Protein AF-A0A6M3K801-F1 (afdb_monomer_lite)

Structure (mmCIF, N/CA/C/O backbone):
data_AF-A0A6M3K801-F1
#
_entry.id   AF-A0A6M3K801-F1
#
loop_
_atom_site.group_PDB
_atom_site.id
_atom_site.type_symbol
_atom_site.label_atom_id
_atom_site.label_alt_id
_atom_site.label_comp_id
_atom_site.label_asym_id
_atom_site.label_entity_id
_atom_site.label_seq_id
_atom_site.pdbx_PDB_ins_code
_atom_site.Cartn_x
_atom_site.Cartn_y
_atom_site.Cartn_z
_atom_site.occupancy
_atom_site.B_iso_or_equiv
_atom_site.auth_seq_id
_atom_site.auth_comp_id
_atom_site.auth_asym_id
_atom_site.auth_atom_id
_atom_site.pdbx_PDB_model_num
ATOM 1 N N . MET A 1 1 ? 3.349 -12.629 -31.045 1.00 58.62 1 MET A N 1
ATOM 2 C CA . MET A 1 1 ? 3.715 -11.246 -30.666 1.00 58.62 1 MET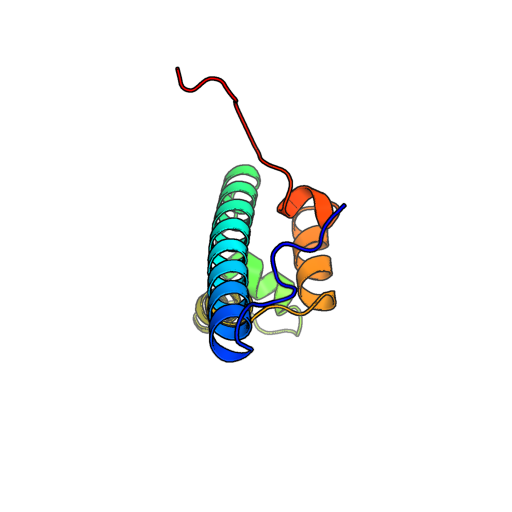 A CA 1
ATOM 3 C C . MET A 1 1 ? 5.216 -11.078 -30.813 1.00 58.62 1 MET A C 1
ATOM 5 O O . MET A 1 1 ? 5.948 -11.912 -30.296 1.00 58.62 1 MET A O 1
ATOM 9 N N . ILE A 1 2 ? 5.668 -10.053 -31.537 1.00 61.19 2 ILE A N 1
ATOM 10 C CA . ILE A 1 2 ? 7.088 -9.677 -31.595 1.00 61.19 2 ILE A CA 1
ATOM 11 C C . ILE A 1 2 ? 7.409 -8.978 -30.273 1.00 61.19 2 ILE A C 1
ATOM 13 O O . ILE A 1 2 ? 6.680 -8.070 -29.887 1.00 61.19 2 ILE A O 1
ATOM 17 N N . ASN A 1 3 ? 8.438 -9.433 -29.554 1.00 67.50 3 ASN A N 1
ATOM 18 C CA . ASN A 1 3 ? 8.881 -8.770 -28.331 1.00 67.50 3 ASN A CA 1
ATOM 19 C C . ASN A 1 3 ? 9.471 -7.396 -28.712 1.00 67.50 3 ASN A C 1
ATOM 21 O O . ASN A 1 3 ? 10.523 -7.377 -29.356 1.00 67.50 3 ASN A O 1
ATOM 25 N N . PRO A 1 4 ? 8.833 -6.269 -28.344 1.00 68.00 4 PRO A N 1
ATOM 26 C CA . PRO A 1 4 ? 9.308 -4.934 -28.713 1.00 68.00 4 PRO A CA 1
ATOM 27 C C . PRO A 1 4 ? 10.649 -4.580 -28.051 1.00 68.00 4 PRO A C 1
ATOM 29 O O . PRO A 1 4 ? 11.319 -3.653 -28.486 1.00 68.00 4 PRO A O 1
ATOM 32 N N . ASN A 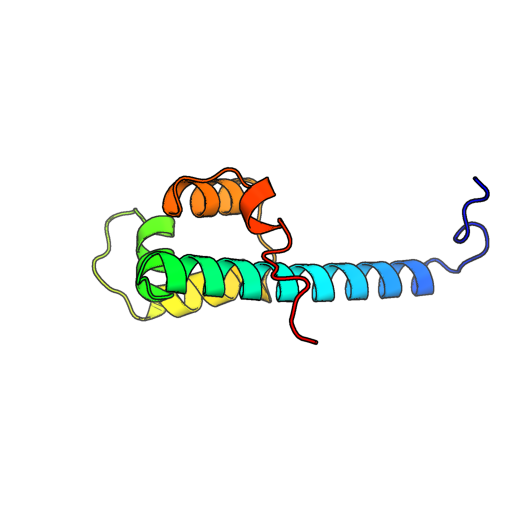1 5 ? 11.063 -5.354 -27.043 1.00 68.44 5 ASN A N 1
ATOM 33 C CA . ASN A 1 5 ? 12.272 -5.133 -26.256 1.00 68.44 5 ASN A CA 1
ATOM 34 C C . ASN A 1 5 ? 13.480 -5.953 -26.746 1.00 68.44 5 ASN A C 1
ATOM 36 O O . ASN A 1 5 ? 14.502 -6.008 -26.069 1.00 68.44 5 ASN A O 1
ATOM 40 N N . ARG A 1 6 ? 13.362 -6.655 -27.883 1.00 64.06 6 ARG A N 1
ATOM 41 C CA . ARG A 1 6 ? 14.353 -7.653 -28.333 1.00 64.06 6 ARG A CA 1
ATOM 42 C C . ARG A 1 6 ? 15.705 -7.052 -28.749 1.00 64.06 6 ARG A C 1
ATOM 44 O O . ARG A 1 6 ? 16.704 -7.757 -28.689 1.00 64.06 6 ARG A O 1
ATOM 51 N N . GLU A 1 7 ? 15.731 -5.780 -29.144 1.00 75.50 7 GLU A N 1
ATOM 52 C CA . GLU A 1 7 ? 16.936 -5.045 -29.581 1.00 75.50 7 GLU A CA 1
ATOM 53 C C . GLU A 1 7 ? 17.276 -3.866 -28.649 1.00 75.50 7 GLU A C 1
ATOM 55 O O . GLU A 1 7 ? 18.133 -3.036 -28.943 1.00 75.50 7 GLU A O 1
ATOM 60 N N . THR A 1 8 ? 16.579 -3.759 -27.518 1.00 76.06 8 THR A N 1
ATOM 61 C CA . THR A 1 8 ? 16.730 -2.654 -26.570 1.00 76.06 8 THR A CA 1
ATOM 62 C C . THR A 1 8 ? 17.897 -2.921 -25.621 1.00 76.06 8 THR A C 1
ATOM 64 O O . THR A 1 8 ? 18.052 -4.038 -25.131 1.00 76.06 8 THR A O 1
ATOM 67 N N . SER A 1 9 ? 18.712 -1.902 -25.329 1.00 81.75 9 SER A N 1
ATOM 68 C CA . SER A 1 9 ? 19.833 -2.055 -24.395 1.00 81.75 9 SER A CA 1
ATOM 69 C C . SER A 1 9 ? 19.350 -2.385 -22.979 1.00 81.75 9 SER A C 1
ATOM 71 O O . SER A 1 9 ? 18.310 -1.890 -22.531 1.00 81.75 9 SER A O 1
ATOM 73 N N . GLU A 1 10 ? 20.126 -3.191 -22.248 1.00 82.81 10 GLU A N 1
ATOM 74 C CA . GLU A 1 10 ? 19.813 -3.569 -20.862 1.00 82.81 10 GLU A CA 1
ATOM 75 C C . GLU A 1 10 ? 19.595 -2.344 -19.961 1.00 82.81 10 GLU A C 1
ATOM 77 O O . GLU A 1 10 ? 18.700 -2.341 -19.117 1.00 82.81 10 GLU A O 1
ATOM 82 N N . ASP A 1 11 ? 20.345 -1.264 -20.195 1.00 83.94 11 ASP A N 1
ATOM 83 C CA . ASP A 1 11 ? 20.196 0.001 -19.473 1.00 83.94 11 ASP A CA 1
ATOM 84 C C . ASP A 1 11 ? 18.830 0.659 -19.687 1.00 83.94 11 ASP A C 1
ATOM 86 O O . ASP A 1 11 ? 18.234 1.183 -18.743 1.00 83.94 11 ASP A O 1
ATOM 90 N N . VAL A 1 12 ? 18.312 0.636 -20.916 1.00 83.25 12 VAL A N 1
ATOM 91 C CA . VAL A 1 12 ? 16.986 1.186 -21.221 1.00 83.25 12 VAL A CA 1
ATOM 92 C C . VAL A 1 12 ? 15.901 0.306 -20.605 1.00 83.25 12 VAL A C 1
ATOM 94 O O . VAL A 1 12 ? 14.962 0.832 -20.008 1.00 83.25 12 VAL A O 1
ATOM 97 N N . LEU A 1 13 ? 16.050 -1.021 -20.664 1.00 85.00 13 LEU A N 1
ATOM 98 C CA . LEU A 1 13 ? 15.114 -1.950 -20.022 1.00 85.00 13 LEU A CA 1
ATOM 99 C C . LEU A 1 13 ? 15.084 -1.781 -18.501 1.00 85.00 13 LEU A C 1
ATOM 101 O O . LEU A 1 13 ? 14.003 -1.786 -17.911 1.00 85.00 13 LEU A O 1
ATOM 105 N N . ARG A 1 14 ? 16.241 -1.558 -17.869 1.00 86.25 14 ARG A N 1
ATOM 106 C CA . ARG A 1 14 ? 16.336 -1.259 -16.435 1.00 86.25 14 ARG A CA 1
ATOM 107 C C . ARG A 1 14 ? 15.581 0.023 -16.078 1.00 86.25 14 ARG A C 1
ATOM 109 O O . ARG A 1 14 ? 14.723 -0.019 -15.202 1.00 86.25 14 ARG A O 1
ATOM 116 N N . ARG A 1 15 ? 15.810 1.122 -16.805 1.00 84.81 15 ARG A N 1
ATOM 117 C CA . ARG A 1 15 ? 15.110 2.402 -16.569 1.00 84.81 15 ARG A CA 1
ATOM 118 C C . ARG A 1 15 ? 13.600 2.299 -16.780 1.00 84.81 15 ARG A C 1
ATOM 120 O O . ARG A 1 15 ? 12.830 2.850 -16.001 1.00 84.81 15 ARG A O 1
ATOM 127 N N . LEU A 1 16 ? 13.157 1.583 -17.817 1.00 84.75 16 LEU A N 1
ATOM 128 C CA . LEU A 1 16 ? 11.729 1.353 -18.072 1.00 84.75 16 LEU A CA 1
ATOM 129 C C . LEU A 1 16 ? 11.073 0.538 -16.951 1.00 84.75 16 LEU A C 1
ATOM 131 O O . LEU A 1 16 ? 9.934 0.815 -16.563 1.00 84.75 16 LEU A O 1
ATOM 135 N N . LYS A 1 17 ? 11.796 -0.449 -16.415 1.00 83.81 17 LYS A N 1
ATOM 136 C CA . LYS A 1 17 ? 11.353 -1.257 -15.279 1.00 83.81 17 LYS A CA 1
ATOM 137 C C . LYS A 1 17 ? 11.245 -0.412 -14.007 1.00 83.81 17 LYS A C 1
ATOM 139 O O . LYS A 1 17 ? 10.209 -0.448 -13.351 1.00 83.81 17 LYS A O 1
ATOM 144 N N . GLU A 1 18 ? 12.261 0.392 -13.701 1.00 84.69 18 GLU A N 1
ATOM 145 C CA . GLU A 1 18 ? 12.257 1.330 -12.568 1.00 84.69 18 GLU A CA 1
ATOM 146 C C . GLU A 1 18 ? 11.096 2.329 -12.659 1.00 84.69 18 GLU A C 1
ATOM 148 O O . GLU A 1 18 ? 10.341 2.482 -11.701 1.00 84.69 18 GLU A O 1
ATOM 153 N N . ALA A 1 19 ? 10.882 2.934 -13.832 1.00 83.88 19 ALA A N 1
ATOM 154 C CA . ALA A 1 19 ? 9.769 3.853 -14.062 1.00 83.88 19 ALA A CA 1
ATOM 155 C C . ALA A 1 19 ? 8.396 3.173 -13.918 1.00 83.88 19 ALA A C 1
ATOM 157 O O . ALA A 1 19 ? 7.444 3.790 -13.438 1.00 83.88 19 ALA A O 1
ATOM 158 N N . SER A 1 20 ? 8.278 1.904 -14.318 1.00 83.00 20 SER A N 1
ATOM 159 C CA . SER A 1 20 ? 7.041 1.133 -14.142 1.00 83.00 20 SER A CA 1
ATOM 160 C C . SER A 1 20 ? 6.762 0.830 -12.671 1.00 83.00 20 SER A C 1
ATOM 162 O O . SER A 1 20 ? 5.621 0.969 -12.237 1.00 83.00 20 SER A O 1
ATOM 164 N N . TYR A 1 21 ? 7.786 0.469 -11.891 1.00 82.50 21 TYR A N 1
ATOM 165 C CA . TYR A 1 21 ? 7.629 0.270 -10.448 1.00 82.50 21 TYR A CA 1
ATOM 166 C C . TYR A 1 21 ? 7.268 1.560 -9.722 1.00 82.50 21 TYR A C 1
ATOM 168 O O . TYR A 1 21 ? 6.406 1.535 -8.851 1.00 82.50 21 TYR A O 1
ATOM 176 N N . GLU A 1 22 ? 7.870 2.686 -10.104 1.00 82.19 22 GLU A N 1
ATOM 177 C CA . GLU A 1 22 ? 7.526 3.986 -9.524 1.00 82.19 22 GLU A CA 1
ATOM 178 C C . GLU A 1 22 ? 6.052 4.331 -9.758 1.00 82.19 22 GLU A C 1
ATOM 180 O O . GLU A 1 22 ? 5.328 4.658 -8.821 1.00 82.19 22 GLU A O 1
ATOM 185 N N . ARG A 1 23 ? 5.568 4.160 -10.995 1.00 82.50 23 ARG A N 1
ATOM 186 C CA . ARG A 1 23 ? 4.143 4.341 -11.307 1.00 82.50 23 ARG A CA 1
ATOM 187 C C . ARG A 1 23 ? 3.257 3.410 -10.484 1.00 82.50 23 ARG A C 1
ATOM 189 O O . ARG A 1 23 ? 2.262 3.861 -9.930 1.00 82.50 23 ARG A O 1
ATOM 196 N N . MET A 1 24 ? 3.628 2.136 -10.367 1.00 81.19 24 MET A N 1
ATOM 197 C CA . MET A 1 24 ? 2.874 1.163 -9.574 1.00 81.19 24 MET A CA 1
ATOM 198 C C . MET A 1 24 ? 2.789 1.563 -8.093 1.00 81.19 24 MET A C 1
ATOM 200 O O . MET A 1 24 ? 1.725 1.424 -7.496 1.00 81.19 24 MET A O 1
ATOM 204 N N . ARG A 1 25 ? 3.874 2.082 -7.501 1.00 79.62 25 ARG A N 1
ATOM 205 C CA . ARG A 1 25 ? 3.884 2.555 -6.105 1.00 79.62 25 ARG A CA 1
ATOM 206 C C . ARG A 1 25 ? 2.941 3.734 -5.888 1.00 79.62 25 ARG A C 1
ATOM 208 O O . ARG A 1 25 ? 2.211 3.756 -4.901 1.00 79.62 25 ARG A O 1
ATOM 215 N N . ILE A 1 26 ? 2.918 4.681 -6.825 1.00 82.19 26 ILE A N 1
ATOM 216 C CA . ILE A 1 26 ? 2.004 5.830 -6.777 1.00 82.19 26 ILE A CA 1
ATOM 217 C C . ILE A 1 26 ? 0.544 5.363 -6.849 1.00 82.19 26 ILE A C 1
ATOM 219 O O . ILE A 1 26 ? -0.271 5.779 -6.029 1.00 82.19 26 ILE A O 1
ATOM 223 N N . GLU A 1 27 ? 0.215 4.466 -7.781 1.00 82.44 27 GLU A N 1
ATOM 224 C CA . GLU A 1 27 ? -1.144 3.920 -7.914 1.00 82.44 27 GLU A CA 1
ATOM 225 C C . GLU A 1 27 ? -1.583 3.137 -6.669 1.00 82.44 27 GLU A C 1
ATOM 227 O O . GLU A 1 27 ? -2.715 3.283 -6.201 1.00 82.44 27 GLU A O 1
ATOM 232 N N . LEU A 1 28 ? -0.677 2.346 -6.087 1.00 82.50 28 LEU A N 1
ATOM 233 C CA . LEU A 1 28 ? -0.928 1.617 -4.845 1.00 82.50 28 LEU A CA 1
ATOM 234 C C . LEU A 1 28 ? -1.233 2.573 -3.689 1.00 82.50 28 LEU A C 1
ATOM 236 O O . LEU A 1 28 ? -2.228 2.390 -2.989 1.00 82.50 28 LEU A O 1
ATOM 240 N N . LYS A 1 29 ? -0.417 3.619 -3.521 1.00 84.81 29 LYS A N 1
ATOM 241 C CA . LYS A 1 29 ? -0.643 4.656 -2.511 1.00 84.81 29 LYS A CA 1
ATOM 242 C C . LYS A 1 29 ? -2.028 5.283 -2.671 1.00 84.81 29 LYS A C 1
ATOM 244 O O . LYS A 1 29 ? -2.788 5.305 -1.709 1.00 84.81 29 LYS A O 1
ATOM 249 N N . ASN A 1 30 ? -2.356 5.752 -3.874 1.00 85.56 30 ASN A N 1
ATOM 250 C CA . ASN A 1 30 ? -3.638 6.404 -4.145 1.00 85.56 30 ASN A CA 1
ATOM 251 C C . ASN A 1 30 ? -4.815 5.471 -3.828 1.00 85.56 30 ASN A C 1
ATOM 253 O O . ASN A 1 30 ? -5.800 5.885 -3.223 1.00 85.56 30 ASN A O 1
ATOM 257 N N . SER A 1 31 ? -4.693 4.195 -4.194 1.00 85.62 31 SER A N 1
ATOM 258 C CA . SER A 1 31 ? -5.739 3.199 -3.957 1.00 85.62 31 SER A CA 1
ATOM 259 C C . SER A 1 31 ? -5.953 2.914 -2.469 1.00 85.62 31 SER A C 1
ATOM 261 O O . SER A 1 31 ? -7.093 2.774 -2.024 1.00 85.62 31 SER A O 1
ATOM 263 N N . ILE A 1 32 ? -4.870 2.862 -1.687 1.00 85.56 32 ILE A N 1
ATOM 264 C CA . ILE A 1 32 ? -4.942 2.726 -0.229 1.00 85.56 32 ILE A CA 1
ATOM 265 C C . ILE A 1 32 ? -5.559 3.981 0.397 1.00 85.56 32 ILE A C 1
ATOM 267 O O . ILE A 1 32 ? -6.424 3.850 1.253 1.00 85.56 32 ILE A O 1
ATOM 271 N N . GLU A 1 33 ? -5.190 5.187 -0.044 1.00 87.12 33 GLU A N 1
ATOM 272 C CA . GLU A 1 33 ? -5.777 6.435 0.473 1.00 87.12 33 GLU A CA 1
ATOM 273 C C . GLU A 1 33 ? -7.288 6.514 0.215 1.00 87.12 33 GLU A C 1
ATOM 275 O O . GLU A 1 33 ? -8.037 6.908 1.107 1.00 87.12 33 GLU A O 1
ATOM 280 N N . MET A 1 34 ? -7.756 6.056 -0.949 1.00 86.00 34 MET A N 1
ATOM 281 C CA . MET A 1 34 ? -9.193 5.950 -1.234 1.00 86.00 34 MET A CA 1
ATOM 282 C C . MET A 1 34 ? -9.893 4.929 -0.331 1.00 86.00 34 MET A C 1
ATOM 284 O O . MET A 1 34 ? -10.964 5.199 0.202 1.00 86.00 34 MET A O 1
ATOM 288 N N . LEU A 1 35 ? -9.286 3.757 -0.132 1.00 87.06 35 LEU A N 1
ATOM 289 C CA . LEU A 1 35 ? -9.794 2.751 0.804 1.00 87.06 35 LEU A CA 1
ATOM 290 C C . LEU A 1 35 ? -9.872 3.298 2.232 1.00 87.06 35 LEU A C 1
ATOM 292 O O . LEU A 1 35 ? -10.830 3.045 2.953 1.00 87.06 35 LEU A O 1
ATOM 296 N N . MET A 1 36 ? -8.878 4.075 2.644 1.00 89.00 36 MET A N 1
ATOM 297 C CA . MET A 1 36 ? -8.886 4.725 3.945 1.00 89.00 36 MET A CA 1
ATOM 298 C C . MET A 1 36 ? -10.018 5.743 4.067 1.00 89.00 36 MET A C 1
ATOM 300 O O . MET A 1 36 ? -10.661 5.791 5.111 1.00 89.00 36 MET A O 1
ATOM 304 N N . GLU A 1 37 ? -10.293 6.517 3.017 1.00 88.38 37 GLU A N 1
ATOM 305 C CA . GLU A 1 37 ? -11.430 7.438 2.980 1.00 88.38 37 GLU A CA 1
ATOM 306 C C . GLU A 1 37 ? -12.765 6.686 3.113 1.00 88.38 37 GLU A C 1
ATOM 308 O O . GLU A 1 37 ? -13.567 7.027 3.984 1.00 88.38 37 GLU A O 1
ATOM 313 N N . ASP A 1 38 ? -12.955 5.608 2.343 1.00 85.81 38 ASP A N 1
ATOM 314 C CA . ASP A 1 38 ? -14.166 4.774 2.370 1.00 85.81 38 ASP A CA 1
ATOM 315 C C . ASP A 1 38 ? -14.449 4.187 3.769 1.00 85.81 38 ASP A C 1
ATOM 317 O O . ASP A 1 38 ? -15.603 4.069 4.184 1.00 85.81 38 ASP A O 1
ATOM 321 N N . PHE A 1 39 ? -13.396 3.820 4.505 1.00 85.81 39 PHE A N 1
ATOM 322 C CA . PHE A 1 39 ? -13.489 3.213 5.837 1.00 85.81 39 PHE A CA 1
ATOM 323 C C . PHE A 1 39 ? -13.328 4.221 6.991 1.00 85.81 39 PHE A C 1
ATOM 325 O O . PHE A 1 39 ? -13.393 3.828 8.158 1.00 85.81 39 PHE A O 1
ATOM 332 N N . GLY A 1 40 ? -13.126 5.512 6.702 1.00 89.00 40 GLY A N 1
ATOM 333 C CA . GLY A 1 40 ? -12.917 6.549 7.719 1.00 89.00 40 GLY A CA 1
ATOM 334 C C . GLY A 1 40 ? -11.639 6.360 8.548 1.00 89.00 40 GLY A C 1
ATOM 335 O O . GLY A 1 40 ? -11.635 6.625 9.751 1.00 89.00 40 GLY A O 1
ATOM 336 N N . MET A 1 41 ? -10.566 5.874 7.925 1.00 89.44 41 MET A N 1
ATOM 337 C CA . MET A 1 41 ? -9.293 5.531 8.564 1.00 89.44 41 MET A CA 1
ATOM 338 C C . MET A 1 41 ? -8.177 6.526 8.236 1.00 89.44 41 MET A C 1
ATOM 340 O O . MET A 1 41 ? -8.168 7.182 7.198 1.00 89.44 41 MET A O 1
ATOM 344 N N . THR A 1 42 ? -7.176 6.600 9.113 1.00 89.69 42 THR A N 1
ATOM 345 C CA . THR A 1 42 ? -5.951 7.384 8.900 1.00 89.69 42 THR A CA 1
ATOM 346 C C . THR A 1 42 ? -4.730 6.486 8.694 1.00 89.69 42 THR A C 1
ATOM 348 O O . THR A 1 42 ? -4.745 5.296 9.012 1.00 89.69 42 THR A O 1
ATOM 351 N N . TRP A 1 43 ? -3.626 7.052 8.194 1.00 85.88 43 TRP A N 1
ATOM 352 C CA . TRP A 1 43 ? -2.377 6.303 7.993 1.00 85.88 43 TRP A CA 1
ATOM 353 C C . TRP A 1 43 ? -1.818 5.757 9.312 1.00 85.88 43 TRP A C 1
ATOM 355 O O . TRP A 1 43 ? -1.142 4.733 9.333 1.00 85.88 43 TRP A O 1
ATOM 365 N N . ASN A 1 44 ? -2.136 6.420 10.424 1.00 85.25 44 ASN A N 1
ATOM 366 C CA . ASN A 1 44 ? -1.817 5.948 11.761 1.00 85.25 44 ASN A CA 1
ATOM 367 C C . ASN A 1 44 ? -2.644 4.708 12.145 1.00 85.25 44 ASN A C 1
ATOM 369 O O . ASN A 1 44 ? -2.119 3.797 12.779 1.00 85.25 44 ASN A O 1
ATOM 373 N N . ASP A 1 45 ? -3.916 4.638 11.738 1.00 86.19 45 ASP A N 1
ATOM 374 C CA . ASP A 1 45 ? -4.758 3.460 11.976 1.00 86.19 45 ASP A CA 1
ATOM 375 C C . ASP A 1 45 ? -4.261 2.260 11.173 1.00 86.19 45 ASP A C 1
ATOM 377 O O . ASP A 1 45 ? -4.117 1.174 11.734 1.00 86.19 45 ASP A O 1
ATOM 381 N N . VAL A 1 46 ? -3.926 2.475 9.897 1.00 85.69 46 VAL A N 1
ATOM 382 C CA . VAL A 1 46 ? -3.318 1.452 9.032 1.00 85.69 46 VAL A CA 1
ATOM 383 C C . VAL A 1 46 ? -1.982 0.991 9.612 1.00 85.69 46 VAL A C 1
ATOM 385 O O . VAL A 1 46 ? -1.785 -0.202 9.818 1.00 85.69 46 VAL A O 1
ATOM 388 N N . GLY A 1 47 ? -1.091 1.923 9.968 1.00 83.94 47 GLY A N 1
ATOM 389 C CA . GLY A 1 47 ? 0.201 1.597 10.572 1.00 83.94 47 GLY A CA 1
ATOM 390 C C . GLY A 1 47 ? 0.075 0.840 11.896 1.00 83.94 47 GLY A C 1
ATOM 391 O O . GLY A 1 47 ? 0.840 -0.087 12.141 1.00 83.94 47 GLY A O 1
ATOM 392 N N . ARG A 1 48 ? -0.926 1.162 12.724 1.00 82.38 48 ARG A N 1
ATOM 393 C CA . ARG A 1 48 ? -1.227 0.418 13.956 1.00 82.38 48 ARG A CA 1
ATOM 394 C C . ARG A 1 48 ? -1.714 -1.005 13.673 1.00 82.38 48 ARG A C 1
ATOM 396 O O . ARG A 1 48 ? -1.356 -1.910 14.420 1.00 82.38 48 ARG A O 1
ATOM 403 N N . LEU A 1 49 ? -2.557 -1.194 12.658 1.00 83.31 49 LEU A N 1
ATOM 404 C CA . LEU A 1 49 ? -3.114 -2.505 12.312 1.00 83.31 49 LEU A CA 1
ATOM 405 C C . LEU A 1 49 ? -2.075 -3.417 11.649 1.00 83.31 49 LEU A C 1
ATOM 407 O O . LEU A 1 49 ? -2.001 -4.588 12.001 1.00 83.31 49 LEU A O 1
ATOM 411 N N . LEU A 1 50 ? -1.217 -2.865 10.787 1.00 79.12 50 LEU A N 1
ATOM 412 C CA . LEU A 1 50 ? -0.044 -3.571 10.255 1.00 79.12 50 LEU A CA 1
ATOM 413 C C . LEU A 1 50 ? 0.966 -3.884 11.361 1.00 79.12 50 LEU A C 1
ATOM 415 O O . LEU A 1 50 ? 1.542 -4.963 11.431 1.00 79.12 50 LEU A O 1
ATOM 419 N N . GLY A 1 51 ? 1.147 -2.937 12.276 1.00 69.81 51 GLY A N 1
ATOM 420 C CA . GLY A 1 51 ? 2.024 -3.047 13.427 1.00 69.81 51 GLY A CA 1
ATOM 421 C C . GLY A 1 51 ? 1.389 -3.701 14.649 1.00 69.81 51 GLY A C 1
ATOM 422 O O . GLY A 1 51 ? 1.834 -3.378 15.749 1.00 69.81 51 GLY A O 1
ATOM 423 N N . MET A 1 52 ? 0.373 -4.574 14.513 1.00 58.22 52 MET A N 1
ATOM 424 C CA . MET A 1 52 ? -0.268 -5.317 15.617 1.00 58.22 52 MET A CA 1
ATOM 425 C C . MET A 1 52 ? 0.712 -6.281 16.327 1.00 58.22 52 MET A C 1
ATOM 427 O O . MET A 1 52 ? 0.599 -7.502 16.311 1.00 58.22 52 MET A O 1
ATOM 431 N N . ARG A 1 53 ? 1.680 -5.682 17.022 1.00 53.72 53 ARG A N 1
ATOM 432 C CA . ARG A 1 53 ? 2.544 -6.189 18.084 1.00 53.72 53 ARG A CA 1
ATOM 433 C C . ARG A 1 53 ? 2.591 -5.114 19.179 1.00 53.72 53 ARG A C 1
ATOM 435 O O . ARG A 1 53 ? 3.592 -4.441 19.378 1.00 53.72 53 ARG A O 1
ATOM 442 N N . GLY A 1 54 ? 1.468 -4.928 19.875 1.00 48.81 54 GLY A N 1
ATOM 443 C CA . GLY A 1 54 ? 1.441 -4.460 21.269 1.00 48.81 54 GLY A CA 1
ATOM 444 C C . GLY A 1 54 ? 1.841 -3.017 21.617 1.00 48.81 54 GLY A C 1
ATOM 445 O O . GLY A 1 54 ? 2.018 -2.761 22.804 1.00 48.81 54 GLY A O 1
ATOM 446 N N . ILE A 1 55 ? 1.975 -2.071 20.676 1.00 54.28 55 ILE A N 1
ATOM 447 C CA . ILE A 1 55 ? 2.329 -0.674 21.016 1.00 54.28 55 ILE A CA 1
ATOM 448 C C . ILE A 1 55 ? 1.189 0.287 20.650 1.00 54.28 55 ILE A C 1
ATOM 450 O O . ILE A 1 55 ? 0.903 0.543 19.477 1.00 54.28 55 ILE A O 1
ATOM 454 N N . GLU A 1 56 ?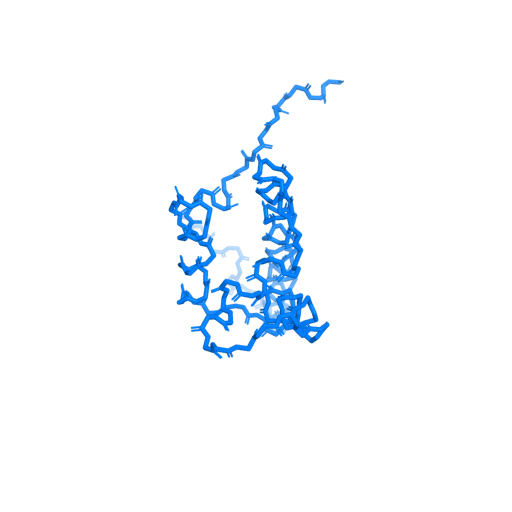 0.544 0.847 21.675 1.00 52.91 56 GLU A N 1
ATOM 455 C CA . GLU A 1 56 ? -0.488 1.876 21.536 1.00 52.91 56 GLU A CA 1
ATOM 456 C C . GLU A 1 56 ? 0.105 3.180 20.975 1.00 52.91 56 GLU A C 1
ATOM 458 O O . GLU A 1 56 ? 1.089 3.698 21.494 1.00 52.91 56 GLU A O 1
ATOM 463 N N . LYS A 1 57 ? -0.497 3.687 19.886 1.00 53.38 57 LYS A N 1
ATOM 464 C CA . LYS A 1 57 ? -0.270 5.003 19.247 1.00 53.38 57 LYS A CA 1
ATOM 465 C C . LYS A 1 57 ? 1.164 5.547 19.341 1.00 53.38 57 LYS A C 1
ATOM 467 O O . LYS A 1 57 ? 1.466 6.435 20.132 1.00 53.38 57 LYS A O 1
ATOM 472 N N . ASN A 1 58 ? 2.014 5.098 18.425 1.00 60.44 58 ASN A N 1
ATOM 473 C CA . ASN A 1 58 ? 3.296 5.730 18.151 1.00 60.44 58 ASN A CA 1
ATOM 474 C C . ASN A 1 58 ? 3.170 6.632 16.900 1.00 60.44 58 ASN A C 1
ATOM 476 O O . ASN A 1 58 ? 2.744 6.128 15.863 1.00 60.44 58 ASN A O 1
ATOM 480 N N . PRO A 1 59 ? 3.558 7.925 16.924 1.00 63.50 59 PRO A N 1
ATOM 481 C CA . PRO A 1 59 ? 3.656 8.750 15.706 1.00 63.50 59 PRO A CA 1
ATOM 482 C C . PRO A 1 59 ? 4.580 8.144 14.630 1.00 63.50 59 PRO A C 1
ATOM 484 O O . PRO A 1 59 ? 4.521 8.516 13.461 1.00 63.50 59 PRO A O 1
ATOM 487 N N . MET A 1 60 ? 5.404 7.166 15.006 1.00 68.62 60 MET A N 1
ATOM 488 C CA . MET A 1 60 ? 6.204 6.355 14.096 1.00 68.62 60 MET A CA 1
ATOM 489 C C . MET A 1 60 ? 5.365 5.434 13.192 1.00 68.62 60 MET A C 1
ATOM 491 O O . MET A 1 60 ? 5.881 5.018 12.164 1.00 68.62 60 MET A O 1
ATOM 495 N N . TRP A 1 61 ? 4.092 5.147 13.504 1.00 72.94 61 TRP A N 1
ATOM 496 C CA . TRP A 1 61 ? 3.244 4.246 12.709 1.00 72.94 61 TRP A CA 1
ATOM 497 C C . TRP A 1 61 ? 2.829 4.818 11.362 1.00 72.94 61 TRP A C 1
ATOM 499 O O . TRP A 1 61 ? 2.891 4.113 10.362 1.00 72.94 61 TRP A O 1
ATOM 509 N N . GLU A 1 62 ? 2.450 6.095 11.311 1.00 76.19 62 GLU A N 1
ATOM 510 C CA . GLU A 1 62 ? 2.165 6.762 10.038 1.00 76.19 62 GLU A CA 1
ATOM 511 C C . GLU A 1 62 ? 3.414 6.788 9.156 1.00 76.19 62 GLU A C 1
ATOM 513 O O . GLU A 1 62 ? 3.345 6.494 7.964 1.00 76.19 62 GLU A O 1
ATOM 518 N N . LYS A 1 63 ? 4.567 7.107 9.755 1.00 76.69 63 LYS A N 1
ATOM 519 C CA . LYS A 1 63 ? 5.844 7.091 9.048 1.00 76.69 63 LYS A CA 1
ATOM 520 C C . LYS A 1 63 ? 6.183 5.680 8.571 1.00 76.69 63 LYS A C 1
ATOM 522 O O . LYS A 1 63 ? 6.550 5.524 7.420 1.00 76.69 63 LYS A O 1
ATOM 527 N N . TYR A 1 64 ? 6.007 4.667 9.415 1.00 74.38 64 TYR A N 1
ATOM 528 C CA . TYR A 1 64 ? 6.238 3.265 9.073 1.00 74.38 64 TYR A CA 1
ATOM 529 C C . TYR A 1 64 ? 5.336 2.817 7.919 1.00 74.38 64 TYR A C 1
ATOM 531 O O . TYR A 1 64 ? 5.840 2.280 6.939 1.00 74.38 64 TYR A O 1
ATOM 539 N N . ALA A 1 65 ? 4.032 3.095 7.988 1.00 75.88 65 ALA A N 1
ATOM 540 C CA . ALA A 1 65 ? 3.099 2.777 6.915 1.00 75.88 65 ALA A CA 1
ATOM 541 C C . ALA A 1 65 ? 3.515 3.476 5.618 1.00 75.88 65 ALA A C 1
ATOM 543 O O . ALA A 1 65 ? 3.704 2.816 4.607 1.00 75.88 65 ALA A O 1
ATOM 544 N N . LYS A 1 66 ? 3.766 4.789 5.645 1.00 77.38 66 LYS A N 1
ATOM 545 C CA . LYS A 1 66 ? 4.194 5.525 4.449 1.00 77.38 66 LYS A CA 1
ATOM 546 C C . LYS A 1 66 ? 5.532 5.021 3.895 1.00 77.38 66 LYS A C 1
ATOM 548 O O . LYS A 1 66 ? 5.634 4.833 2.692 1.00 77.38 66 LYS A O 1
ATOM 553 N N . GLN A 1 67 ? 6.527 4.749 4.737 1.00 74.38 67 GLN A N 1
ATOM 554 C CA . GLN A 1 67 ? 7.843 4.287 4.285 1.00 74.38 67 GLN A CA 1
ATOM 555 C C . GLN A 1 67 ? 7.806 2.867 3.701 1.00 74.38 67 GLN A C 1
ATOM 557 O O . GLN A 1 67 ? 8.291 2.669 2.592 1.00 74.38 67 GLN A O 1
ATOM 562 N N . ASN A 1 68 ? 7.179 1.897 4.374 1.00 72.44 68 ASN A N 1
ATOM 563 C CA . ASN A 1 68 ? 7.145 0.510 3.880 1.00 72.44 68 ASN A CA 1
ATOM 564 C C . ASN A 1 68 ? 6.224 0.349 2.663 1.00 72.44 68 ASN A C 1
ATOM 566 O O . ASN A 1 68 ? 6.544 -0.366 1.719 1.00 72.44 68 ASN A O 1
ATOM 570 N N . ILE A 1 69 ? 5.089 1.052 2.645 1.00 72.38 69 ILE A N 1
ATOM 571 C CA . ILE A 1 69 ? 4.100 0.934 1.564 1.00 72.38 69 ILE A CA 1
ATOM 572 C C . ILE A 1 69 ? 4.554 1.698 0.314 1.00 72.38 69 ILE A C 1
ATOM 574 O O . ILE A 1 69 ? 4.329 1.230 -0.803 1.00 72.38 69 ILE A O 1
ATOM 578 N N . ILE A 1 70 ? 5.169 2.876 0.486 1.00 70.94 70 ILE A N 1
ATOM 579 C CA . ILE A 1 70 ? 5.407 3.831 -0.609 1.00 70.94 70 ILE A CA 1
ATOM 580 C C . ILE A 1 70 ? 6.884 3.907 -1.004 1.00 70.94 70 ILE A C 1
ATOM 582 O O . ILE A 1 70 ? 7.163 4.046 -2.189 1.00 70.94 70 ILE A O 1
ATOM 586 N N . GLU A 1 71 ? 7.833 3.837 -0.066 1.00 69.25 71 GLU A N 1
ATOM 587 C CA . GLU A 1 71 ? 9.245 4.161 -0.346 1.00 69.25 71 GLU A CA 1
ATOM 588 C C . GLU A 1 71 ? 10.121 2.917 -0.550 1.00 69.25 71 GLU A C 1
ATOM 590 O O . GLU A 1 71 ? 10.828 2.828 -1.554 1.00 69.25 71 GLU A O 1
ATOM 595 N N . GLU A 1 72 ? 10.069 1.938 0.357 1.00 69.12 72 GLU A N 1
ATOM 596 C CA . GLU A 1 72 ? 10.988 0.781 0.337 1.00 69.12 72 GLU A CA 1
ATOM 597 C C . GLU A 1 72 ? 10.491 -0.387 -0.529 1.00 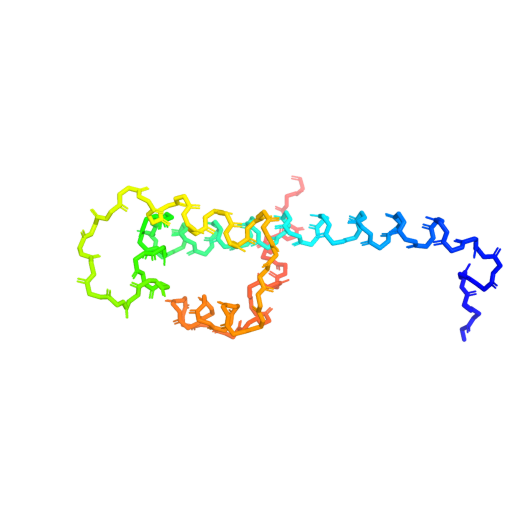69.12 72 GLU A C 1
ATOM 599 O O . GLU A 1 72 ? 11.243 -1.309 -0.850 1.00 69.12 72 GLU A O 1
ATOM 604 N N . GLY A 1 73 ? 9.250 -0.288 -1.010 1.00 66.75 73 GLY A N 1
ATOM 605 C CA . GLY A 1 73 ? 8.583 -1.361 -1.727 1.00 66.75 73 GLY A CA 1
ATOM 606 C C . GLY A 1 73 ? 8.000 -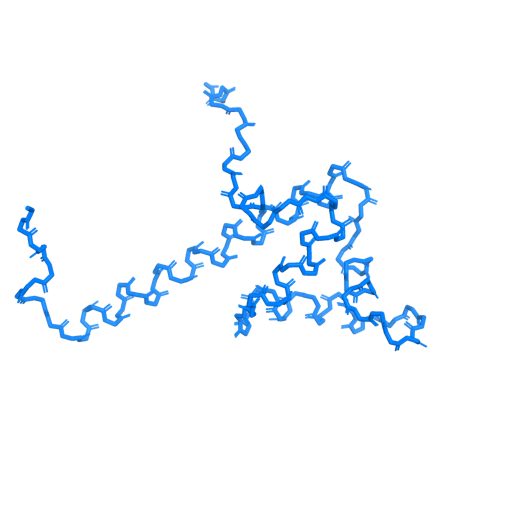2.385 -0.760 1.00 66.75 73 GLY A C 1
ATOM 607 O O . GLY A 1 73 ? 8.608 -2.767 0.231 1.00 66.75 73 GLY A O 1
ATOM 608 N N . MET A 1 74 ? 6.794 -2.830 -1.082 1.00 74.94 74 MET A N 1
ATOM 609 C CA . MET A 1 74 ? 6.002 -3.700 -0.229 1.00 74.94 74 MET A CA 1
ATOM 610 C C . MET A 1 74 ? 6.149 -5.161 -0.653 1.00 74.94 74 MET A C 1
ATOM 612 O O . MET A 1 74 ? 6.154 -5.487 -1.845 1.00 74.94 74 MET A O 1
ATOM 616 N N . THR A 1 75 ? 6.227 -6.051 0.327 1.00 80.38 75 THR A N 1
ATOM 617 C CA . THR A 1 75 ? 6.154 -7.499 0.128 1.00 80.38 75 THR A CA 1
ATOM 618 C C . THR A 1 75 ? 4.720 -7.958 -0.160 1.00 80.38 75 THR A C 1
ATOM 620 O O . THR A 1 75 ? 3.738 -7.280 0.130 1.00 80.38 75 THR A O 1
ATOM 623 N N . LEU A 1 76 ? 4.563 -9.156 -0.730 1.00 81.00 76 LEU A N 1
ATOM 624 C CA . LEU A 1 76 ? 3.229 -9.728 -0.953 1.00 81.00 76 LEU A CA 1
ATOM 625 C C . LEU A 1 76 ? 2.481 -10.000 0.367 1.00 81.00 76 LEU A C 1
ATOM 627 O O . LEU A 1 76 ? 1.257 -9.949 0.394 1.00 81.00 76 LEU A O 1
ATOM 631 N N . GLU A 1 77 ? 3.212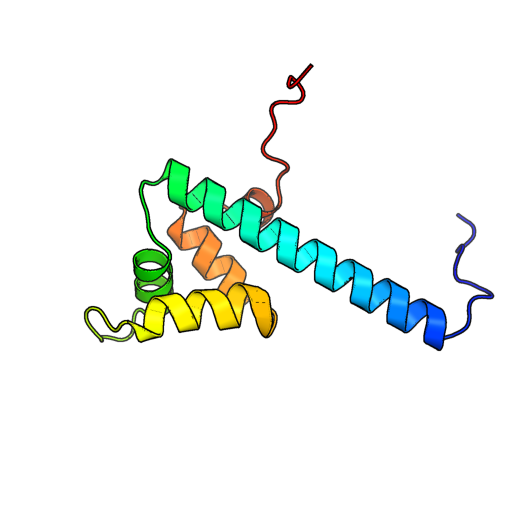 -10.292 1.443 1.00 82.75 77 GLU A N 1
ATOM 632 C CA . GLU A 1 77 ? 2.649 -10.513 2.777 1.00 82.75 77 GLU A CA 1
ATOM 633 C C . GLU A 1 77 ? 2.031 -9.224 3.327 1.00 82.75 77 GLU A C 1
ATOM 635 O O . GLU A 1 77 ? 0.845 -9.205 3.638 1.00 82.75 77 GLU A O 1
ATOM 640 N N . GLU A 1 78 ? 2.774 -8.117 3.296 1.00 80.12 78 GLU A N 1
ATOM 641 C CA . GLU A 1 78 ? 2.264 -6.805 3.715 1.00 80.12 78 GLU A CA 1
ATOM 642 C C . GLU A 1 78 ? 1.068 -6.354 2.868 1.00 80.12 78 GLU A C 1
ATOM 644 O O . GLU A 1 78 ? 0.112 -5.778 3.384 1.00 80.12 78 GLU A O 1
ATOM 649 N N . LEU A 1 79 ? 1.076 -6.651 1.566 1.00 83.62 79 LEU A N 1
ATOM 650 C CA . LEU A 1 79 ? -0.061 -6.371 0.693 1.00 83.62 79 LEU A CA 1
ATOM 651 C C . LEU A 1 79 ? -1.310 -7.164 1.103 1.00 83.62 79 LEU A C 1
ATOM 653 O O . LEU A 1 79 ? -2.416 -6.619 1.073 1.00 83.62 79 LEU A O 1
ATOM 657 N N . ASN A 1 80 ? -1.147 -8.435 1.479 1.00 85.69 80 ASN A N 1
ATOM 658 C CA . ASN A 1 80 ? -2.245 -9.251 1.995 1.00 85.69 80 ASN A CA 1
ATOM 659 C C . ASN A 1 80 ? -2.759 -8.701 3.326 1.00 85.69 80 ASN A C 1
ATOM 661 O O . ASN A 1 80 ? -3.970 -8.606 3.506 1.00 85.69 80 ASN A O 1
ATOM 665 N N . ASP A 1 81 ? -1.869 -8.284 4.225 1.00 86.62 81 ASP A N 1
ATOM 666 C CA . ASP A 1 81 ? -2.258 -7.701 5.510 1.00 86.62 81 ASP A CA 1
ATOM 667 C C . ASP A 1 81 ? -3.069 -6.414 5.322 1.00 86.62 81 ASP A C 1
ATOM 669 O O . ASP A 1 81 ? -4.110 -6.226 5.953 1.00 86.62 81 ASP A O 1
ATOM 673 N N . ILE A 1 82 ? -2.662 -5.554 4.385 1.00 86.06 82 ILE A N 1
ATOM 674 C CA . ILE A 1 82 ? -3.434 -4.365 4.001 1.00 86.06 82 ILE A CA 1
ATOM 675 C C . ILE A 1 82 ? -4.798 -4.763 3.437 1.00 86.06 82 ILE A C 1
ATOM 677 O O . ILE A 1 82 ? -5.817 -4.179 3.808 1.00 86.06 82 ILE A O 1
ATOM 681 N N . ALA A 1 83 ? -4.845 -5.767 2.561 1.00 87.81 83 ALA A N 1
ATOM 682 C CA . ALA A 1 83 ? -6.100 -6.245 1.996 1.00 87.81 83 ALA A CA 1
ATOM 683 C C . ALA A 1 83 ? -7.050 -6.751 3.098 1.00 87.81 83 ALA A C 1
ATOM 685 O O . ALA A 1 83 ? -8.231 -6.390 3.111 1.00 87.81 83 ALA A O 1
ATOM 686 N N . HIS A 1 84 ? -6.516 -7.477 4.085 1.00 88.38 84 HIS A N 1
ATOM 687 C CA . HIS A 1 84 ? -7.246 -7.937 5.262 1.00 88.38 84 HIS A CA 1
ATOM 688 C C . HIS A 1 84 ? -7.775 -6.790 6.130 1.00 88.38 84 HIS A C 1
ATOM 690 O O . HIS A 1 84 ? -8.929 -6.859 6.556 1.00 88.38 84 HIS A O 1
ATOM 696 N N . ILE A 1 85 ? -6.997 -5.721 6.344 1.00 87.94 85 ILE A N 1
ATOM 697 C CA . ILE A 1 85 ? -7.452 -4.516 7.066 1.00 87.94 85 ILE A CA 1
ATOM 698 C C . ILE A 1 85 ? -8.728 -3.955 6.432 1.00 87.94 85 ILE A C 1
ATOM 700 O O . ILE A 1 85 ? -9.692 -3.651 7.134 1.00 87.94 85 ILE A O 1
ATOM 704 N N . PHE A 1 86 ? -8.758 -3.876 5.104 1.00 87.56 86 PHE A N 1
ATOM 705 C CA . PHE A 1 86 ? -9.904 -3.366 4.351 1.00 87.56 86 PHE A CA 1
ATOM 706 C C . PHE A 1 86 ? -10.941 -4.439 4.001 1.00 87.56 86 PHE A C 1
ATOM 708 O O . PHE A 1 86 ? -11.853 -4.178 3.217 1.00 87.56 86 PHE A O 1
ATOM 715 N N . SER A 1 87 ? -10.826 -5.645 4.575 1.00 86.69 87 SER A N 1
ATOM 716 C CA . SER A 1 87 ? -11.733 -6.773 4.318 1.00 86.69 87 SER A CA 1
ATOM 717 C C . SER A 1 87 ? -11.938 -7.041 2.820 1.00 86.69 87 SER A C 1
ATOM 719 O O . SER A 1 87 ? -13.056 -7.268 2.356 1.00 86.69 87 SER A O 1
ATOM 721 N N . CYS A 1 88 ? -10.854 -6.976 2.050 1.00 83.88 88 CYS A N 1
ATOM 722 C CA . CYS A 1 88 ? -10.858 -7.150 0.605 1.00 83.88 88 CYS A CA 1
ATOM 723 C C . CYS A 1 88 ? -9.721 -8.069 0.156 1.00 83.88 88 CYS A C 1
ATOM 725 O O . CYS A 1 88 ? -8.819 -8.392 0.925 1.00 83.88 88 CYS A O 1
ATOM 727 N N . ASP A 1 89 ? -9.766 -8.489 -1.104 1.00 83.19 89 ASP A N 1
ATOM 728 C CA . ASP A 1 89 ? -8.662 -9.225 -1.706 1.00 83.19 89 ASP A CA 1
ATOM 729 C C . ASP A 1 89 ? -7.587 -8.265 -2.254 1.00 83.19 89 ASP A C 1
ATOM 731 O O . ASP A 1 89 ? -7.920 -7.167 -2.710 1.00 83.19 89 ASP A O 1
ATOM 735 N N . PRO A 1 90 ? -6.310 -8.683 -2.340 1.00 81.88 90 PRO A N 1
ATOM 736 C CA . PRO A 1 90 ? -5.220 -7.842 -2.844 1.00 81.88 90 PRO A CA 1
ATOM 737 C C . PRO A 1 90 ? -5.484 -7.229 -4.224 1.00 81.88 90 PRO A C 1
ATOM 739 O O . PRO A 1 90 ? -5.115 -6.089 -4.495 1.00 81.88 90 PRO A O 1
ATOM 742 N N . TYR A 1 91 ? -6.170 -7.960 -5.108 1.00 78.56 91 TYR A N 1
ATOM 743 C CA . TYR A 1 91 ? -6.511 -7.466 -6.444 1.00 78.56 91 TYR A CA 1
ATOM 744 C C . TYR A 1 91 ? -7.526 -6.313 -6.419 1.00 78.56 91 TYR A C 1
ATOM 746 O O . TYR A 1 91 ? -7.604 -5.553 -7.383 1.00 78.56 91 TYR A O 1
ATOM 754 N N . VAL A 1 92 ? -8.309 -6.174 -5.343 1.00 77.00 92 VAL A N 1
ATOM 755 C CA . VAL A 1 92 ? -9.273 -5.081 -5.160 1.00 77.00 92 VAL A CA 1
ATOM 756 C C . VAL A 1 92 ? -8.554 -3.768 -4.868 1.00 77.00 92 VAL A C 1
ATOM 758 O O . VAL A 1 92 ? -9.051 -2.720 -5.279 1.00 77.00 92 VAL A O 1
ATOM 761 N N . ILE A 1 93 ? -7.379 -3.820 -4.229 1.00 79.31 93 ILE A N 1
ATOM 762 C CA . ILE A 1 93 ? -6.528 -2.645 -4.005 1.00 79.31 93 ILE A CA 1
ATOM 763 C C . ILE A 1 93 ? -6.088 -2.068 -5.353 1.00 79.31 93 ILE A C 1
ATOM 765 O O . ILE A 1 93 ? -6.220 -0.877 -5.576 1.00 79.31 93 ILE A O 1
ATOM 769 N N . PHE A 1 94 ? -5.654 -2.907 -6.295 1.00 71.75 94 PHE A N 1
ATOM 770 C CA . PHE A 1 94 ? -5.221 -2.450 -7.625 1.00 71.75 94 PHE A CA 1
ATOM 771 C C . PHE A 1 94 ? -6.360 -2.236 -8.617 1.00 71.75 94 PHE A C 1
ATOM 773 O O . PHE A 1 94 ? -6.115 -1.892 -9.777 1.00 71.75 94 PHE A O 1
ATOM 780 N N . ARG A 1 95 ? -7.606 -2.508 -8.220 1.00 72.56 95 ARG A N 1
ATOM 781 C CA . ARG A 1 95 ? -8.726 -2.380 -9.140 1.00 72.56 95 ARG A CA 1
ATOM 782 C C . ARG A 1 95 ? -8.945 -0.894 -9.409 1.00 72.56 95 ARG A C 1
ATOM 784 O O . ARG A 1 95 ? -9.194 -0.162 -8.455 1.00 72.56 95 ARG A O 1
ATOM 791 N N . PRO A 1 96 ? -8.945 -0.448 -10.677 1.00 61.84 96 PRO A N 1
ATOM 792 C CA . PRO A 1 96 ? -9.272 0.930 -11.007 1.00 61.84 96 PRO A CA 1
ATOM 793 C C . PRO A 1 96 ? -10.648 1.285 -10.433 1.00 61.84 96 PRO A C 1
ATOM 795 O O . PRO A 1 96 ? -11.679 0.792 -10.908 1.00 61.84 96 PRO A O 1
ATOM 798 N N . ARG A 1 97 ? -10.671 2.101 -9.374 1.00 60.84 97 ARG A N 1
ATOM 799 C CA . ARG A 1 97 ? -11.904 2.613 -8.776 1.00 60.84 97 ARG A CA 1
ATOM 800 C C . ARG A 1 97 ? -12.319 3.835 -9.565 1.00 60.84 97 ARG A C 1
ATOM 802 O O . ARG A 1 97 ? -11.935 4.967 -9.302 1.00 60.84 97 ARG A O 1
ATOM 809 N N . PHE A 1 98 ? -13.055 3.548 -10.619 1.00 56.62 98 PHE A N 1
ATOM 810 C CA . PHE A 1 98 ? -13.704 4.546 -11.438 1.00 56.62 98 PHE A CA 1
ATOM 811 C C . PHE A 1 98 ? -14.763 5.329 -10.639 1.00 56.62 98 PHE A C 1
ATOM 813 O O . PHE A 1 98 ? -15.210 4.892 -9.580 1.00 56.62 98 PHE A O 1
ATOM 820 N N . PRO A 1 99 ? -15.183 6.480 -11.178 1.00 54.38 99 PRO A N 1
ATOM 821 C CA . PRO A 1 99 ? -16.127 6.364 -12.273 1.00 54.38 99 PRO A CA 1
ATOM 822 C C . PRO A 1 99 ? -15.479 6.807 -13.587 1.00 54.38 99 PRO A C 1
ATOM 824 O O . PRO A 1 99 ? -14.802 7.832 -13.636 1.00 54.38 99 PRO A O 1
ATOM 827 N N . TRP A 1 100 ? -15.694 6.067 -14.686 1.00 48.41 100 TRP A N 1
ATOM 828 C CA . TRP A 1 100 ? -15.283 6.456 -16.049 1.00 48.41 100 TRP A CA 1
ATOM 829 C C . TRP A 1 100 ? -16.130 7.658 -16.533 1.00 48.41 100 TRP A C 1
ATOM 831 O O . TRP A 1 100 ? -16.359 7.835 -17.722 1.00 48.41 100 TRP A O 1
ATOM 841 N N . THR A 1 101 ? -16.653 8.465 -15.607 1.00 43.25 101 THR A N 1
ATOM 842 C CA . THR A 1 101 ? -17.598 9.562 -15.809 1.00 43.25 101 THR A CA 1
ATOM 843 C C . THR A 1 101 ? -17.142 10.805 -15.045 1.00 43.25 101 THR A C 1
ATOM 845 O O . THR A 1 101 ? -17.915 11.436 -14.327 1.00 43.25 101 THR A O 1
ATOM 848 N N . ARG A 1 102 ? -15.872 11.177 -15.189 1.00 39.44 102 ARG A N 1
ATOM 849 C CA . ARG A 1 102 ? -15.534 12.602 -15.218 1.00 39.44 102 ARG A CA 1
ATOM 850 C C . ARG A 1 102 ? -15.348 12.986 -16.682 1.00 39.44 102 ARG A C 1
ATOM 852 O O . ARG A 1 102 ? -14.233 13.000 -17.189 1.00 39.44 102 ARG A O 1
ATOM 859 N N . THR A 1 103 ? -16.486 13.145 -17.358 1.00 41.28 103 THR A N 1
ATOM 860 C CA . THR A 1 103 ? -16.623 14.045 -18.512 1.00 41.28 103 THR A CA 1
ATOM 861 C C . THR A 1 103 ? -16.327 15.469 -18.085 1.00 41.28 103 THR A C 1
ATOM 863 O O . THR A 1 103 ? -16.774 15.816 -16.966 1.00 41.28 103 THR A O 1
#

Sequence (103 aa):
MINPNRETSEDVLRRLKEASYERMRIELKNSIEMLMEDFGMTWNDVGRLLGMRGIEKNPMWEKYAKQNIIEEGMTLEELNDIAHIFSCDPYVIFRPRFPWTRT

Secondary structure (DSSP, 8-state):
---TTTTS-HHHHHHHHHHHHHHHHHHHHHHHHHHHHHHT--HHHHHHHHT-SS----THHHHHHHIIIIIS---HHHHHHHHHHTTS-HHHHTS----S---

Radius of gyration: 16.89 Å; chains: 1; bounding box: 38×25×53 Å

Foldseek 3Di:
DPDPCPPPDPVVVVVVVVVVVLVVLVLLVVLLVVLCVVVVHDQQRLLCQLVPPDDPDDPCSSVVSCCASRPPDHDPVSLQSSCVVSVHGSVSSNPPPDDPPPD

Organism: NCBI:txid1070528

pLDDT: mean 76.11, std 12.08, range [39.44, 89.69]